Protein AF-A0A085GMT8-F1 (afdb_monomer)

Radius of gyration: 18.21 Å; Cα contacts (8 Å, |Δi|>4): 37; chains: 1; bounding box: 43×30×53 Å

Sequence (107 aa):
MNAVGFVSSDTLRANFSRAMSDMYKAEVPLYGTLMELVADTNQQVMAQSPEIASSLAQTGELQRLDMERHGAIRVGTAEELATLRRLFAVMGMEPVGYYDLSSAGVP

Organism: Ewingella americana (strain ATCC 33852 / DSM 4580 / CCUG 14506 / JCM 5911 / LMG 7869 / NCTC 12157 / CDC 1468-78) (NCBI:txid910964)

InterPro domains:
  IPR009770 2-oxoadipate dioxygenase/decarboxylase [PF07063] (16-107)
  IPR009770 2-oxoadipate dioxygenase/decarboxylase [SM01150] (13-107)

Mean predicted aligned error: 4.79 Å

Solvent-accessible surface area (backbone atoms only — not comparable to full-atom values): 6606 Å² total; per-residue (Å²): 130,84,80,73,90,73,75,56,31,63,58,49,35,53,50,49,53,48,51,53,49,56,51,48,29,71,77,37,58,68,54,46,57,49,52,52,54,50,52,54,49,52,53,50,47,39,72,75,34,61,68,58,41,51,51,31,57,75,72,56,42,60,84,41,61,88,72,66,79,84,87,87,86,87,76,94,46,72,66,54,49,57,48,48,52,54,58,37,43,64,32,69,45,76,96,77,87,87,83,81,47,60,88,77,74,44,131

Foldseek 3Di:
DPPDPDDDLQVVLLVVLVVVLVVVCVVPVVSVVVLVVVVVVVVVCCVVCVVVVVVCVVVVVVVVVSSDDDDDDDDDDPVVVVVVQVVSVSSVDHDDDDDDCVVVVDD

pLDDT: mean 93.11, std 9.38, range [43.62, 98.75]

Secondary structure (DSSP, 8-state):
-----PPPHHHHHHHHHHHHHHHHHHH-HHHHHHHHHHHHHHHHHHHH-HHHHHHHHHHT-HHHHTT--------SSHHHHHHHHHHHHHTT--------GGGGT--

Structure (mmCIF, N/CA/C/O backbone):
data_AF-A0A085GMT8-F1
#
_entry.id   AF-A0A085GMT8-F1
#
loop_
_atom_site.group_PDB
_atom_site.id
_atom_site.type_symbol
_atom_site.label_atom_id
_atom_site.label_alt_id
_atom_site.label_comp_id
_atom_site.label_asym_id
_atom_site.label_entity_id
_atom_site.label_seq_id
_atom_site.pdbx_PDB_ins_code
_atom_site.Cartn_x
_atom_site.Cartn_y
_atom_site.Cartn_z
_atom_site.occupancy
_atom_site.B_iso_or_equiv
_atom_site.auth_seq_id
_atom_site.auth_comp_id
_atom_site.auth_asym_id
_atom_site.auth_atom_id
_atom_site.pdbx_PDB_model_num
ATOM 1 N N . MET A 1 1 ? -21.381 12.076 -30.735 1.00 43.62 1 MET A N 1
ATOM 2 C CA . MET A 1 1 ? -20.182 11.245 -30.496 1.00 43.62 1 MET A CA 1
ATOM 3 C C . MET A 1 1 ? -20.526 10.329 -29.341 1.00 43.62 1 MET A C 1
ATOM 5 O O . MET A 1 1 ? -20.893 10.843 -28.294 1.00 43.62 1 MET A O 1
ATOM 9 N N . ASN A 1 2 ? -20.543 9.014 -29.566 1.00 44.03 2 ASN A N 1
ATOM 10 C CA . ASN A 1 2 ? -20.862 8.036 -28.525 1.00 44.03 2 ASN A CA 1
ATOM 11 C C . ASN A 1 2 ? -19.890 8.227 -27.360 1.00 44.03 2 ASN A C 1
ATOM 13 O O . ASN A 1 2 ? -18.683 8.080 -27.548 1.00 44.03 2 ASN A O 1
ATOM 17 N N . ALA A 1 3 ? -20.412 8.590 -26.188 1.00 58.97 3 ALA A N 1
ATOM 18 C CA . ALA A 1 3 ? -19.650 8.549 -24.954 1.00 58.97 3 ALA A CA 1
ATOM 19 C C . ALA A 1 3 ? -19.234 7.091 -24.747 1.00 58.97 3 ALA A C 1
ATOM 21 O O . ALA A 1 3 ? -20.062 6.230 -24.453 1.00 58.97 3 ALA A O 1
ATOM 22 N N . VAL A 1 4 ? -17.969 6.793 -25.025 1.00 68.12 4 VAL A N 1
ATOM 23 C CA . VAL A 1 4 ? -17.381 5.490 -24.733 1.00 68.12 4 VAL A CA 1
ATOM 24 C C . VAL A 1 4 ? -17.574 5.250 -23.236 1.00 68.12 4 VAL A C 1
ATOM 26 O O . VAL A 1 4 ? -17.299 6.145 -22.437 1.00 68.12 4 VAL A O 1
ATOM 29 N N . GLY A 1 5 ? -18.102 4.082 -22.865 1.00 79.75 5 GLY A N 1
ATOM 30 C CA . GLY A 1 5 ? -18.427 3.711 -21.484 1.00 79.75 5 GLY A CA 1
ATOM 31 C C . GLY A 1 5 ? -17.185 3.464 -20.627 1.00 79.75 5 GLY A C 1
ATOM 32 O O . GLY A 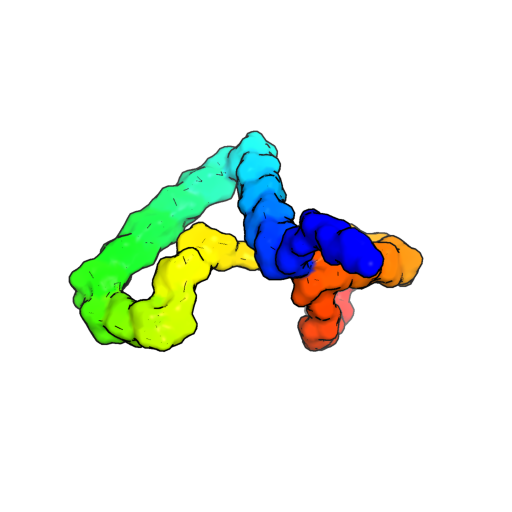1 5 ? -16.970 2.350 -20.159 1.00 79.75 5 GLY A O 1
ATOM 33 N N . PHE A 1 6 ? -16.337 4.478 -20.465 1.00 88.56 6 PHE A N 1
ATOM 34 C CA . PHE A 1 6 ? -15.203 4.432 -19.553 1.00 88.56 6 PHE A CA 1
ATOM 35 C C . PHE A 1 6 ? -15.695 4.444 -18.103 1.00 88.56 6 PHE A C 1
ATOM 37 O O . PHE A 1 6 ? -16.617 5.178 -17.748 1.00 88.56 6 PHE A O 1
ATOM 44 N N . VAL A 1 7 ? -15.068 3.620 -17.265 1.00 94.62 7 VAL A N 1
ATOM 45 C CA . VAL A 1 7 ? -15.288 3.611 -15.813 1.00 94.62 7 VAL A CA 1
ATOM 46 C C . VAL A 1 7 ? -14.449 4.698 -15.140 1.00 94.62 7 VAL A C 1
ATOM 48 O O . VAL A 1 7 ? -13.459 5.162 -15.708 1.00 94.62 7 VAL A O 1
ATOM 51 N N . SER A 1 8 ? -14.818 5.101 -13.922 1.00 96.62 8 SER A N 1
ATOM 52 C CA . SER A 1 8 ? -14.012 6.059 -13.161 1.00 96.62 8 SER A CA 1
ATOM 53 C C . SER A 1 8 ? -12.667 5.451 -12.744 1.00 96.62 8 SER A C 1
ATOM 55 O O . SER A 1 8 ? -12.552 4.248 -12.478 1.00 96.62 8 SER A O 1
ATOM 57 N N . SER A 1 9 ? -11.644 6.299 -12.634 1.00 97.31 9 SER A N 1
ATOM 58 C CA . SER A 1 9 ? -10.328 5.925 -12.103 1.00 97.31 9 SER A CA 1
ATOM 59 C C . SER A 1 9 ? -10.413 5.368 -10.681 1.00 97.31 9 SER A C 1
ATOM 61 O O . SER A 1 9 ? -9.667 4.459 -10.330 1.00 97.31 9 SER A O 1
ATOM 63 N N . ASP A 1 10 ? -11.354 5.866 -9.877 1.00 95.56 10 ASP A N 1
ATOM 64 C CA . ASP A 1 10 ? -11.570 5.414 -8.501 1.00 95.56 10 ASP A CA 1
ATOM 65 C C . ASP A 1 10 ? -12.105 3.981 -8.451 1.00 95.56 10 ASP A C 1
ATOM 67 O O . ASP A 1 10 ? -11.646 3.178 -7.638 1.00 95.56 10 ASP A O 1
ATOM 71 N N . THR A 1 11 ? -13.018 3.622 -9.361 1.00 95.19 11 THR A N 1
ATOM 72 C CA . THR A 1 11 ? -13.481 2.237 -9.506 1.00 95.19 11 THR A CA 1
ATOM 73 C C . THR A 1 11 ? -12.339 1.322 -9.944 1.00 95.19 11 THR A C 1
ATOM 75 O O . THR A 1 11 ? -12.191 0.232 -9.391 1.00 95.19 11 THR A O 1
ATOM 78 N N . LEU A 1 12 ? -11.493 1.762 -10.884 1.00 96.31 12 LEU A N 1
ATOM 79 C CA . LEU A 1 12 ? -10.304 0.999 -11.281 1.00 96.31 12 LEU A CA 1
ATOM 80 C C . LEU A 1 12 ? -9.343 0.797 -10.104 1.00 96.31 12 LEU A C 1
ATOM 82 O O . LEU A 1 12 ? -8.899 -0.326 -9.878 1.00 96.31 12 LEU A O 1
ATOM 86 N N . ARG A 1 13 ? -9.082 1.844 -9.314 1.00 97.25 13 ARG A N 1
ATOM 87 C CA . ARG A 1 13 ? -8.224 1.784 -8.122 1.00 97.25 13 ARG A CA 1
ATOM 88 C C . ARG A 1 13 ? -8.766 0.831 -7.059 1.00 97.25 13 ARG A C 1
ATOM 90 O O . ARG A 1 13 ? -8.008 0.028 -6.520 1.00 97.25 13 ARG A O 1
ATOM 97 N N . ALA A 1 14 ? -10.069 0.884 -6.783 1.00 95.31 14 ALA A N 1
ATOM 98 C CA . ALA A 1 14 ? -10.718 -0.014 -5.829 1.00 95.31 14 ALA A CA 1
ATOM 99 C C . ALA A 1 14 ? -10.629 -1.482 -6.279 1.00 95.31 14 ALA A C 1
ATOM 101 O O . ALA A 1 14 ? -10.294 -2.357 -5.479 1.00 95.31 14 ALA A O 1
ATOM 102 N N . ASN A 1 15 ? -10.864 -1.747 -7.569 1.00 96.06 15 ASN A N 1
ATOM 103 C CA . ASN A 1 15 ? -10.754 -3.089 -8.140 1.00 96.06 15 ASN A CA 1
ATOM 104 C C . ASN A 1 15 ? -9.311 -3.603 -8.127 1.00 96.06 15 ASN A C 1
ATOM 106 O O . ASN A 1 15 ? -9.079 -4.754 -7.766 1.00 96.06 15 ASN A O 1
ATOM 110 N N . PHE A 1 16 ? -8.344 -2.750 -8.474 1.00 97.25 16 PHE A N 1
ATOM 111 C CA . PHE A 1 16 ? -6.926 -3.090 -8.422 1.00 97.25 16 PHE A CA 1
ATOM 112 C C . PHE A 1 16 ? -6.478 -3.422 -6.994 1.00 97.25 16 PHE A C 1
ATOM 114 O O . PHE A 1 16 ? -5.873 -4.467 -6.778 1.00 97.25 16 PHE A O 1
ATOM 121 N N . SER A 1 17 ? -6.842 -2.593 -6.008 1.00 97.12 17 SER A N 1
ATOM 122 C CA . SER A 1 17 ? -6.537 -2.847 -4.592 1.00 97.12 17 SER A CA 1
ATOM 123 C C . SER A 1 17 ? -7.102 -4.190 -4.114 1.00 97.12 17 SER A C 1
ATOM 125 O O . SER A 1 17 ? -6.391 -4.976 -3.486 1.00 97.12 17 SER A O 1
ATOM 127 N N . ARG A 1 18 ? -8.355 -4.505 -4.479 1.00 95.75 18 ARG A N 1
ATOM 128 C CA . ARG A 1 18 ? -8.978 -5.798 -4.158 1.00 95.75 18 ARG A CA 1
ATOM 129 C C . ARG A 1 18 ? -8.234 -6.966 -4.804 1.00 95.75 18 ARG A C 1
ATOM 131 O O . ARG A 1 18 ? -7.873 -7.904 -4.105 1.00 95.75 18 ARG A O 1
ATOM 138 N N . ALA A 1 19 ? -7.948 -6.884 -6.103 1.00 97.69 19 ALA A N 1
ATOM 139 C CA . ALA A 1 19 ? -7.236 -7.941 -6.817 1.00 97.69 19 ALA A CA 1
ATOM 140 C C . ALA A 1 19 ? -5.838 -8.199 -6.226 1.00 97.69 19 ALA A C 1
ATOM 142 O O . ALA A 1 19 ? -5.452 -9.350 -6.040 1.00 97.69 19 ALA A O 1
ATOM 143 N N . MET A 1 20 ? -5.111 -7.137 -5.865 1.00 97.88 20 MET A N 1
ATOM 144 C CA . MET A 1 20 ? -3.808 -7.245 -5.201 1.00 97.88 20 MET A CA 1
ATOM 145 C C . MET A 1 20 ? -3.921 -7.866 -3.807 1.00 97.88 20 MET A C 1
ATOM 147 O O . MET A 1 20 ? -3.096 -8.698 -3.444 1.00 97.88 20 MET A O 1
ATOM 151 N N . SER A 1 21 ? -4.947 -7.496 -3.037 1.00 95.62 21 SER A N 1
ATOM 152 C CA . SER A 1 21 ? -5.253 -8.113 -1.743 1.00 95.62 21 SER A CA 1
ATOM 153 C C . SER A 1 21 ? -5.493 -9.614 -1.873 1.00 95.62 21 SER A C 1
ATOM 155 O O . SER A 1 21 ? -4.927 -10.392 -1.109 1.00 95.62 21 SER A O 1
ATOM 157 N N . ASP A 1 22 ? -6.340 -10.014 -2.820 1.00 96.50 22 ASP A N 1
ATOM 158 C CA . ASP A 1 22 ? -6.728 -11.411 -3.002 1.00 96.50 22 ASP A CA 1
ATOM 159 C C . ASP A 1 22 ? -5.527 -12.250 -3.449 1.00 96.50 22 ASP A C 1
ATOM 161 O O . ASP A 1 22 ? -5.281 -13.325 -2.899 1.00 96.50 22 ASP A O 1
ATOM 165 N N . MET A 1 23 ? -4.728 -11.713 -4.378 1.00 98.12 23 MET A N 1
ATOM 166 C CA . MET A 1 23 ? -3.458 -12.303 -4.801 1.00 98.12 23 MET A CA 1
ATOM 167 C C . MET A 1 23 ? -2.500 -12.461 -3.613 1.00 98.12 23 MET A C 1
ATOM 169 O O . MET A 1 23 ? -2.024 -13.562 -3.347 1.00 98.12 23 MET A O 1
ATOM 173 N N . TYR A 1 24 ? -2.270 -11.392 -2.844 1.00 97.50 24 TYR A N 1
ATOM 174 C CA . TYR A 1 24 ? -1.330 -11.420 -1.724 1.00 97.50 24 TYR A CA 1
ATOM 175 C C . TYR A 1 24 ? -1.798 -12.327 -0.579 1.00 97.50 24 TYR A C 1
ATOM 177 O O . TYR A 1 24 ? -0.987 -13.011 0.038 1.00 97.50 24 TYR A O 1
ATOM 185 N N . LYS A 1 25 ? -3.111 -12.408 -0.328 1.00 95.88 25 LYS A N 1
ATOM 186 C CA . LYS A 1 25 ? -3.700 -13.368 0.618 1.00 95.88 25 LYS A CA 1
ATOM 187 C C . LYS A 1 25 ? -3.446 -14.813 0.189 1.00 95.88 25 LYS A C 1
ATOM 189 O O . LYS A 1 25 ? -3.185 -15.652 1.049 1.00 95.88 25 LYS A O 1
ATOM 194 N N . ALA A 1 26 ? -3.529 -15.105 -1.109 1.00 97.31 26 ALA A N 1
ATOM 195 C CA . ALA A 1 26 ? -3.248 -16.436 -1.640 1.00 97.31 26 ALA A CA 1
ATOM 196 C C . ALA A 1 26 ? -1.753 -16.795 -1.548 1.00 97.31 26 ALA A C 1
ATOM 198 O O . ALA A 1 26 ? -1.417 -17.931 -1.221 1.00 97.31 26 ALA A O 1
ATOM 199 N N . GLU A 1 27 ? -0.864 -15.831 -1.794 1.00 98.12 27 GLU A N 1
ATOM 200 C CA . GLU A 1 27 ? 0.591 -16.016 -1.705 1.00 98.12 27 GLU A CA 1
ATOM 201 C C . GLU A 1 27 ? 1.094 -16.095 -0.255 1.00 98.12 27 GLU A C 1
ATOM 203 O O . GLU A 1 27 ? 2.025 -16.843 0.046 1.00 98.12 27 GLU A O 1
ATOM 208 N N . VAL A 1 28 ? 0.472 -15.341 0.655 1.00 97.88 28 VAL A N 1
ATOM 209 C CA . VAL A 1 28 ? 0.883 -15.201 2.057 1.00 97.88 28 VAL A CA 1
ATOM 210 C C . VAL A 1 28 ? -0.330 -15.418 2.975 1.00 97.88 28 VAL A C 1
ATOM 212 O O . VAL A 1 28 ? -0.961 -14.454 3.405 1.00 97.88 28 VAL A O 1
ATOM 215 N N . PRO A 1 29 ? -0.662 -16.666 3.356 1.00 96.25 29 PRO A N 1
ATOM 216 C CA . PRO A 1 29 ? -1.882 -16.965 4.120 1.00 96.25 29 PRO A CA 1
ATOM 217 C C . PRO A 1 29 ? -2.018 -16.219 5.457 1.00 96.25 29 PRO A C 1
ATOM 219 O O . PRO A 1 29 ? -3.127 -15.866 5.856 1.00 96.25 29 PRO A O 1
ATOM 222 N N . LEU A 1 30 ? -0.897 -15.909 6.122 1.00 97.62 30 LEU A N 1
ATOM 223 C CA . LEU A 1 30 ? -0.886 -15.115 7.359 1.00 97.62 30 LEU A CA 1
ATOM 224 C C . LEU A 1 30 ? -1.439 -13.696 7.167 1.00 97.62 30 LEU A C 1
ATOM 226 O O . LEU A 1 30 ? -1.965 -13.116 8.114 1.00 97.62 30 LEU A O 1
ATOM 230 N N . TYR A 1 31 ? -1.376 -13.149 5.950 1.00 96.44 31 TYR A N 1
ATOM 231 C CA . TYR A 1 31 ? -2.052 -11.897 5.621 1.00 96.44 31 TYR A CA 1
ATOM 232 C C . TYR A 1 31 ? -3.571 -12.023 5.781 1.00 96.44 31 TYR A C 1
ATOM 234 O O . TYR A 1 31 ? -4.211 -11.122 6.311 1.00 96.44 31 TYR A O 1
ATOM 242 N N . GLY A 1 32 ? -4.151 -13.160 5.387 1.00 94.69 32 GLY A N 1
ATOM 243 C CA . GLY A 1 32 ? -5.572 -13.444 5.583 1.00 94.69 32 GLY A CA 1
ATOM 244 C C . GLY A 1 32 ? -5.970 -13.439 7.057 1.00 94.69 32 GLY A C 1
ATOM 245 O O . GLY A 1 32 ? -6.921 -12.755 7.421 1.00 94.69 32 GLY A O 1
ATOM 246 N N . THR A 1 33 ? -5.192 -14.127 7.895 1.00 96.75 33 THR A N 1
ATOM 247 C CA . THR A 1 33 ? -5.390 -14.147 9.354 1.00 96.75 33 THR A CA 1
ATOM 248 C C . THR A 1 33 ? -5.266 -12.751 9.967 1.00 96.75 33 THR A C 1
ATOM 250 O O . THR A 1 33 ? -6.045 -12.386 10.843 1.00 96.75 33 THR A O 1
ATOM 253 N N . LEU A 1 34 ? -4.321 -11.937 9.486 1.00 96.88 34 LEU A N 1
ATOM 254 C CA . LEU A 1 34 ? -4.193 -10.546 9.920 1.00 96.88 34 LEU A CA 1
ATOM 255 C C . LEU A 1 34 ? -5.446 -9.725 9.579 1.00 96.88 34 LEU A C 1
ATOM 257 O O . LEU A 1 34 ? -5.895 -8.942 10.410 1.00 96.88 34 LEU A O 1
ATOM 261 N N . MET A 1 35 ? -6.018 -9.898 8.385 1.00 94.38 35 MET A N 1
ATOM 262 C CA . MET A 1 35 ? -7.233 -9.175 7.987 1.00 94.38 35 MET A CA 1
ATOM 263 C C . MET A 1 35 ? -8.441 -9.539 8.856 1.00 94.38 35 MET A C 1
ATOM 265 O O . MET A 1 35 ? -9.215 -8.654 9.204 1.00 94.38 35 MET A O 1
ATOM 269 N N . GLU A 1 36 ? -8.573 -10.805 9.255 1.00 95.44 36 GLU A N 1
ATOM 270 C CA . GLU A 1 36 ? -9.616 -11.242 10.194 1.00 95.4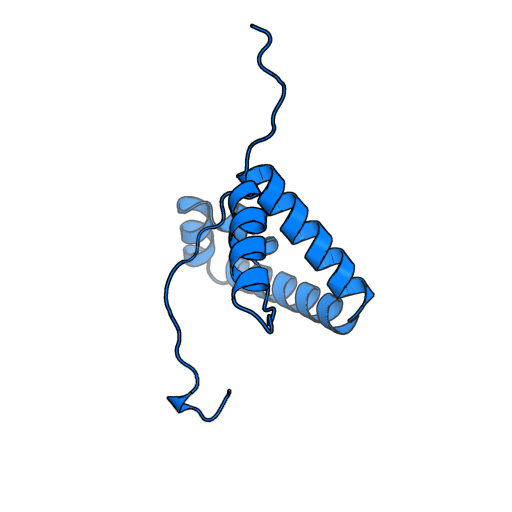4 36 GLU A CA 1
ATOM 271 C C . GLU A 1 36 ? -9.448 -10.565 11.564 1.00 95.44 36 GLU A C 1
ATOM 273 O O . GLU A 1 36 ? -10.388 -9.953 12.069 1.00 95.44 36 GLU A O 1
ATOM 278 N N . LEU A 1 37 ? -8.226 -10.553 12.109 1.00 97.44 37 LEU A N 1
ATOM 279 C CA . LEU A 1 37 ? -7.934 -9.879 13.379 1.00 97.44 37 LEU A CA 1
ATOM 280 C C . LEU A 1 37 ? -8.219 -8.367 13.330 1.00 97.44 37 LEU A C 1
ATOM 282 O O . LEU A 1 37 ? -8.726 -7.793 14.298 1.00 97.44 37 LEU A O 1
ATOM 286 N N . VAL A 1 38 ? -7.884 -7.708 12.217 1.00 96.31 38 VAL A N 1
ATOM 287 C CA . VAL A 1 38 ? -8.166 -6.279 12.016 1.00 96.31 38 VAL A CA 1
ATOM 288 C C . VAL A 1 38 ? -9.673 -6.023 11.980 1.00 96.31 38 VAL A C 1
ATOM 290 O O . VAL A 1 38 ? -10.135 -5.086 12.630 1.00 96.31 38 VAL A O 1
ATOM 293 N N . ALA A 1 39 ? -10.445 -6.860 11.281 1.00 94.00 39 ALA A N 1
ATOM 294 C CA . ALA A 1 39 ? -11.900 -6.732 11.223 1.00 94.00 39 ALA A CA 1
ATOM 295 C C . ALA A 1 39 ? -12.540 -6.867 12.616 1.00 94.00 39 ALA A C 1
ATOM 297 O O . ALA A 1 39 ? -13.336 -6.007 13.006 1.00 94.00 39 ALA A O 1
ATOM 298 N N . ASP A 1 40 ? -12.133 -7.877 13.389 1.00 96.62 40 ASP A N 1
ATOM 299 C CA . ASP A 1 40 ? -12.622 -8.097 14.756 1.00 96.62 40 ASP A CA 1
ATOM 300 C C . ASP A 1 40 ? -12.282 -6.913 15.673 1.00 96.62 40 ASP A C 1
ATOM 302 O O . ASP A 1 40 ? -13.139 -6.402 16.399 1.00 96.62 40 ASP A O 1
ATOM 306 N N . THR A 1 41 ? -11.044 -6.417 15.590 1.00 96.38 41 THR A N 1
ATOM 307 C CA . THR A 1 41 ? -10.587 -5.264 16.380 1.00 96.38 41 THR A CA 1
ATOM 308 C C . THR A 1 41 ? -11.376 -4.003 16.028 1.00 96.38 41 THR A C 1
ATOM 310 O O . THR A 1 41 ? -11.839 -3.292 16.922 1.00 96.38 41 THR A O 1
ATOM 313 N N . ASN A 1 42 ? -11.587 -3.735 14.736 1.00 95.00 42 ASN A N 1
ATOM 314 C CA . ASN A 1 42 ? -12.354 -2.579 14.275 1.00 95.00 42 ASN A CA 1
ATOM 315 C C . ASN A 1 42 ? -13.801 -2.632 14.785 1.00 95.00 42 ASN A C 1
ATOM 317 O O . ASN A 1 42 ? -14.314 -1.628 15.284 1.00 95.00 42 ASN A O 1
ATOM 321 N N . GLN A 1 43 ? -14.451 -3.798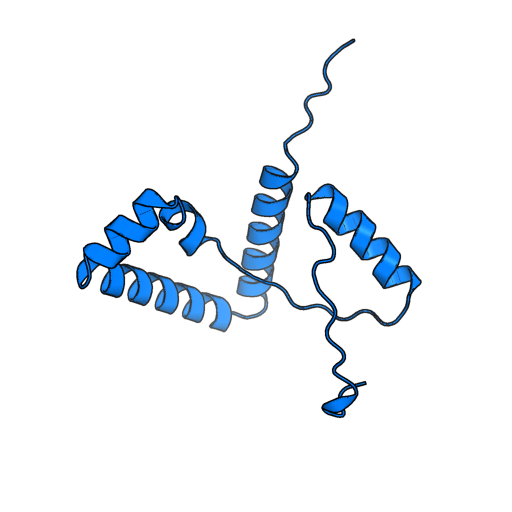 14.710 1.00 93.56 43 GLN A N 1
ATOM 322 C CA . GLN A 1 43 ? -15.804 -3.985 15.243 1.00 93.56 43 GLN A CA 1
ATOM 323 C C . GLN A 1 43 ? -15.857 -3.763 16.754 1.00 93.56 43 GLN A C 1
ATOM 325 O O . GLN A 1 43 ? -16.743 -3.058 17.240 1.00 93.56 43 GLN A O 1
ATOM 330 N N . GLN A 1 44 ? -14.892 -4.315 17.493 1.00 96.62 44 GLN A N 1
ATOM 331 C CA . GLN A 1 44 ? -14.811 -4.150 18.939 1.00 96.62 44 GLN A CA 1
ATOM 332 C C . GLN A 1 44 ? -14.657 -2.675 19.332 1.00 96.62 44 GLN A C 1
ATOM 334 O O . GLN A 1 44 ? -15.391 -2.200 20.198 1.00 96.62 44 GLN A O 1
ATOM 339 N N . VAL A 1 45 ? -13.755 -1.937 18.678 1.00 96.06 45 VAL A N 1
ATOM 340 C CA . VAL A 1 45 ? -13.545 -0.505 18.943 1.00 96.06 45 VAL A CA 1
ATOM 341 C C . VAL A 1 45 ? -14.810 0.296 18.636 1.00 96.06 45 VAL A C 1
ATOM 343 O O . VAL A 1 45 ? -15.248 1.082 19.472 1.00 96.06 45 VAL A O 1
ATOM 346 N N . MET A 1 46 ? -15.453 0.062 17.489 1.00 94.25 46 MET A N 1
ATOM 347 C CA . MET A 1 46 ? -16.694 0.761 17.133 1.00 94.25 46 MET A CA 1
ATOM 348 C C . MET A 1 46 ? -17.848 0.462 18.102 1.00 94.25 46 MET A C 1
ATOM 350 O O . MET A 1 46 ? -18.666 1.342 18.364 1.00 94.25 46 MET A O 1
ATOM 354 N N . ALA A 1 47 ? -17.915 -0.755 18.652 1.00 94.94 47 ALA A N 1
ATOM 355 C CA . ALA A 1 47 ? -18.929 -1.133 19.635 1.00 94.94 47 ALA A CA 1
ATOM 356 C C . ALA A 1 47 ? -18.675 -0.517 21.022 1.00 94.94 47 ALA A C 1
ATOM 358 O O . ALA A 1 47 ? -19.625 -0.200 21.737 1.00 94.94 47 ALA A O 1
ATOM 359 N N . GLN A 1 48 ? -17.407 -0.361 21.410 1.00 97.06 48 GLN A N 1
ATOM 360 C CA . GLN A 1 48 ? -17.015 0.173 22.719 1.00 97.06 48 GLN A CA 1
ATOM 361 C C . GLN A 1 48 ? -16.970 1.707 22.758 1.00 97.06 48 GLN A C 1
ATOM 363 O O . GLN A 1 48 ? -17.170 2.282 23.827 1.00 97.06 48 GLN A O 1
ATOM 368 N N . SER A 1 49 ? -16.761 2.352 21.608 1.00 95.75 49 SER A N 1
ATOM 369 C CA . SER A 1 49 ? -16.596 3.804 21.468 1.00 95.75 49 SER A CA 1
ATOM 370 C C . SER A 1 49 ? -17.547 4.388 20.408 1.00 95.75 49 SER A C 1
ATOM 372 O O . SER A 1 49 ? -17.148 4.60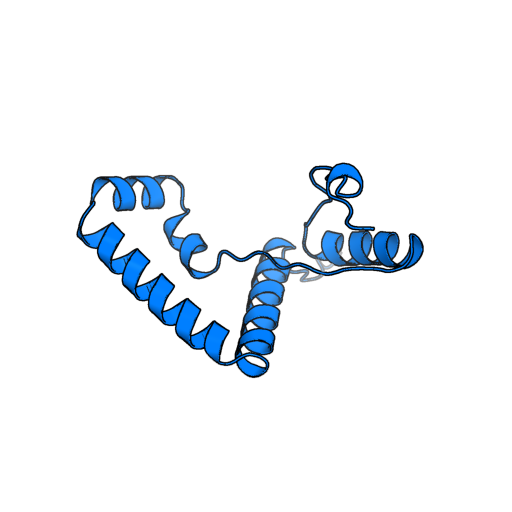5 19.255 1.00 95.75 49 SER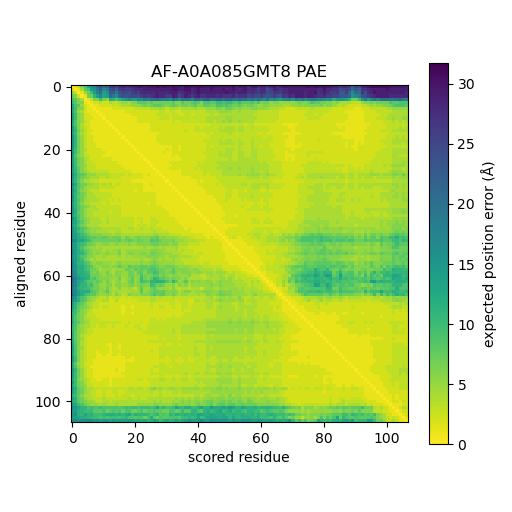 A O 1
ATOM 374 N N . PRO A 1 50 ? -18.815 4.675 20.768 1.00 92.56 50 PRO A N 1
ATOM 375 C CA . PRO A 1 50 ? -19.810 5.245 19.853 1.00 92.56 50 PRO A CA 1
ATOM 376 C C . PRO A 1 50 ? -19.390 6.578 19.215 1.00 92.56 50 PRO A C 1
ATOM 378 O O . PRO A 1 50 ? -19.804 6.895 18.099 1.00 92.56 50 PRO A O 1
ATOM 381 N N . GLU A 1 51 ? -18.556 7.362 19.898 1.00 95.25 51 GLU A N 1
ATOM 382 C CA . GLU A 1 51 ? -17.975 8.603 19.388 1.00 95.25 51 GLU A CA 1
ATOM 383 C C . GLU A 1 51 ? -17.061 8.370 18.179 1.00 95.25 51 GLU A C 1
ATOM 385 O O . GLU A 1 51 ? -17.136 9.123 17.206 1.00 95.25 51 GLU A O 1
ATOM 390 N N . ILE A 1 52 ? -16.269 7.291 18.190 1.00 93.50 52 ILE A N 1
ATOM 391 C CA . ILE A 1 52 ? -15.404 6.911 17.066 1.00 93.50 52 ILE A CA 1
ATOM 392 C C . ILE A 1 52 ? -16.269 6.476 15.885 1.00 93.50 52 ILE A C 1
ATOM 394 O O . ILE A 1 52 ? -16.083 6.965 14.771 1.00 93.50 52 ILE A O 1
ATOM 398 N N . ALA A 1 53 ? -17.262 5.615 16.129 1.00 91.56 53 ALA A N 1
ATOM 399 C CA . ALA A 1 53 ? -18.178 5.158 15.085 1.00 91.56 53 ALA A CA 1
ATOM 400 C C . ALA A 1 53 ? -18.939 6.329 14.431 1.00 91.56 53 ALA A C 1
ATOM 402 O O . ALA 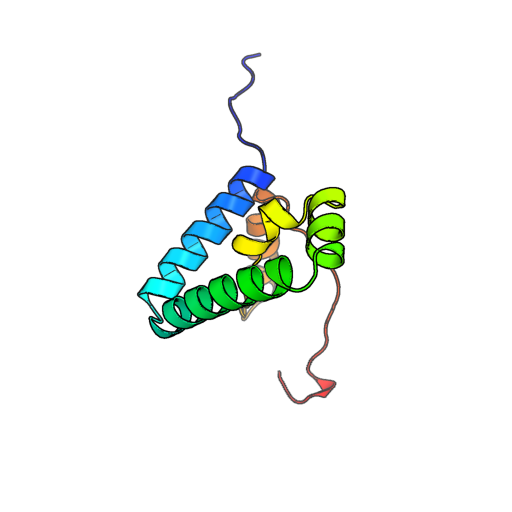A 1 53 ? -19.054 6.392 13.206 1.00 91.56 53 ALA A O 1
ATOM 403 N N . SER A 1 54 ? -19.408 7.290 15.235 1.00 92.19 54 SER A N 1
ATOM 404 C CA . SER A 1 54 ? -20.079 8.499 14.743 1.00 92.19 54 SER A CA 1
ATOM 405 C C . SER A 1 54 ? -19.143 9.379 13.913 1.00 92.19 54 SER A C 1
ATOM 407 O O . SER A 1 54 ? -19.529 9.830 12.835 1.00 92.19 54 SER A O 1
ATOM 409 N N . SER A 1 55 ? -17.901 9.577 14.365 1.00 92.50 55 SER A N 1
ATOM 410 C CA . SER A 1 55 ? -16.896 10.337 13.614 1.00 92.50 55 SER A CA 1
ATOM 411 C C . SER A 1 55 ? -16.613 9.700 12.250 1.00 92.50 55 SER A C 1
ATOM 413 O O . SER A 1 55 ? -16.691 10.383 11.233 1.00 92.50 55 SER A O 1
ATOM 415 N N . LEU A 1 56 ? -16.364 8.387 12.211 1.00 91.62 56 LEU A N 1
ATOM 416 C CA . LEU A 1 56 ? -16.097 7.646 10.971 1.00 91.62 56 LEU A CA 1
ATOM 417 C C . LEU A 1 56 ? -17.293 7.646 10.008 1.00 91.62 56 LEU A C 1
ATOM 419 O O . LEU A 1 56 ? -17.116 7.653 8.788 1.00 91.62 56 LEU A O 1
ATOM 423 N N . ALA A 1 57 ? -18.521 7.638 10.537 1.00 90.00 57 ALA A N 1
ATOM 424 C CA . ALA A 1 57 ? -19.728 7.750 9.724 1.00 90.00 57 ALA A CA 1
ATOM 425 C C . ALA A 1 57 ? -19.879 9.152 9.110 1.00 90.00 57 ALA A C 1
ATOM 427 O O . ALA A 1 57 ? -20.270 9.269 7.949 1.00 90.00 57 ALA A O 1
ATOM 428 N N . GLN A 1 58 ? -19.546 10.208 9.860 1.00 91.25 58 GLN A N 1
ATOM 429 C CA . GLN A 1 58 ? -19.620 11.596 9.386 1.00 91.25 58 GLN A CA 1
ATOM 430 C C . GLN A 1 58 ? -18.580 11.904 8.304 1.00 91.25 58 GLN A C 1
ATOM 432 O O . GLN A 1 58 ? -18.878 12.649 7.370 1.00 91.25 58 GLN A O 1
ATOM 437 N N . THR A 1 59 ? -17.382 11.323 8.400 1.00 89.56 59 THR A N 1
ATOM 438 C CA . THR A 1 59 ? -16.315 11.500 7.403 1.00 89.56 59 THR A CA 1
ATOM 439 C C . THR A 1 59 ? -16.455 10.572 6.191 1.00 89.56 59 THR A C 1
ATOM 441 O O . THR A 1 59 ? -15.748 10.751 5.198 1.00 89.56 59 THR A O 1
ATOM 444 N N . GLY A 1 60 ? -17.369 9.593 6.237 1.00 86.12 60 GLY A N 1
ATOM 445 C CA . GLY A 1 60 ? -17.522 8.568 5.196 1.00 86.12 60 GLY A CA 1
ATOM 446 C C . GLY A 1 60 ? -16.366 7.558 5.156 1.00 86.12 60 GLY A C 1
ATOM 447 O O . GLY A 1 60 ? -16.211 6.813 4.185 1.00 86.12 60 GLY A O 1
ATOM 448 N N . GLU A 1 61 ? -15.527 7.539 6.192 1.00 87.44 61 GLU A N 1
ATOM 449 C CA . GLU A 1 61 ? -14.406 6.607 6.320 1.00 87.44 61 GLU A CA 1
ATOM 450 C C . GLU A 1 61 ? -14.883 5.203 6.678 1.00 87.44 61 GLU A C 1
ATOM 452 O O . GLU A 1 61 ? -14.239 4.230 6.299 1.00 87.44 61 GLU A O 1
ATOM 457 N N . LEU A 1 62 ? -16.049 5.070 7.316 1.00 82.81 62 LEU A N 1
ATOM 458 C CA . LEU A 1 62 ? -16.593 3.773 7.723 1.00 82.81 62 LEU A CA 1
ATOM 459 C C . LEU A 1 62 ? -16.772 2.805 6.537 1.00 82.81 62 LEU A C 1
ATOM 461 O O . LEU A 1 62 ? -16.498 1.616 6.667 1.00 82.81 62 LEU A O 1
ATOM 465 N N . GLN A 1 63 ? -17.163 3.306 5.360 1.00 78.38 63 GLN A N 1
ATOM 466 C CA . GLN A 1 63 ? -17.281 2.497 4.138 1.00 78.38 63 GLN A CA 1
ATOM 467 C C . GLN A 1 63 ? -15.923 2.160 3.502 1.00 78.38 63 GLN A C 1
ATOM 469 O O . GLN A 1 63 ? -15.834 1.232 2.699 1.00 78.38 63 GLN A O 1
ATOM 474 N N . ARG A 1 64 ? -14.874 2.927 3.816 1.00 82.44 64 ARG A N 1
ATOM 475 C CA . ARG A 1 64 ? -13.528 2.773 3.246 1.00 82.44 64 ARG A CA 1
ATOM 476 C C . ARG A 1 64 ? -12.600 1.949 4.132 1.00 82.44 64 ARG A C 1
ATOM 478 O O . ARG A 1 64 ? -11.736 1.271 3.586 1.00 82.44 64 ARG A O 1
ATOM 485 N N . LEU A 1 65 ? -12.797 1.990 5.448 1.00 83.94 65 LEU A N 1
ATOM 486 C CA . LEU A 1 65 ? -11.892 1.448 6.461 1.00 83.94 65 LEU A CA 1
ATOM 487 C C . LEU A 1 65 ? -11.576 -0.039 6.248 1.00 83.94 65 LEU A C 1
ATOM 489 O O . LEU A 1 65 ? -10.428 -0.449 6.362 1.00 83.94 65 LEU A O 1
ATOM 493 N N . ASP A 1 66 ? -12.573 -0.837 5.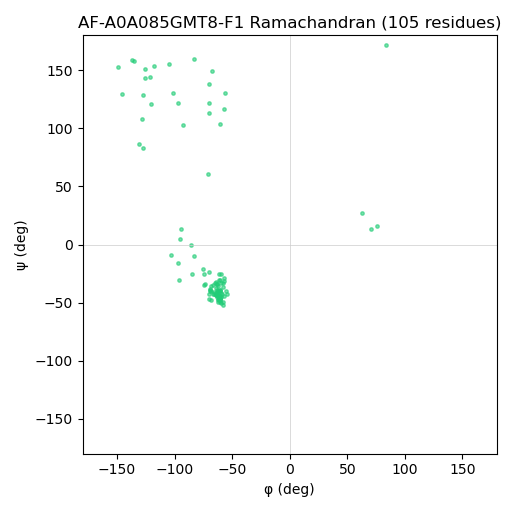867 1.00 78.94 66 ASP A N 1
ATOM 494 C CA . ASP A 1 66 ? -12.409 -2.280 5.623 1.00 78.94 66 ASP A CA 1
ATOM 495 C C . ASP A 1 66 ? -11.579 -2.597 4.358 1.00 78.94 66 ASP A C 1
ATOM 497 O O . ASP A 1 66 ? -10.953 -3.651 4.217 1.00 78.94 66 ASP A O 1
ATOM 501 N N . MET A 1 67 ? -11.542 -1.654 3.412 1.00 82.00 67 MET A N 1
ATOM 502 C CA . MET A 1 67 ? -10.835 -1.794 2.138 1.00 82.00 67 MET A CA 1
ATOM 503 C C . MET A 1 67 ? -9.509 -1.027 2.089 1.00 82.00 67 MET A C 1
ATOM 505 O O . MET A 1 67 ? -8.760 -1.177 1.119 1.00 82.00 67 MET A O 1
ATOM 509 N N . GLU A 1 68 ? -9.223 -0.191 3.085 1.00 90.81 68 GLU A N 1
ATOM 510 C CA . GLU A 1 68 ? -8.068 0.697 3.088 1.00 90.81 68 GLU A CA 1
ATOM 511 C C . GLU A 1 68 ? -6.759 -0.080 3.240 1.00 90.81 68 GLU A C 1
ATOM 513 O O . GLU A 1 68 ? -6.558 -0.847 4.180 1.00 90.81 68 GLU A O 1
ATOM 518 N N . ARG A 1 69 ? -5.865 0.082 2.259 1.00 93.56 69 ARG A N 1
ATOM 519 C CA . ARG A 1 69 ? -4.612 -0.672 2.138 1.00 93.56 69 ARG A CA 1
ATOM 520 C C . ARG A 1 69 ? -3.553 0.195 1.471 1.00 93.56 69 ARG A C 1
ATOM 522 O O . ARG A 1 69 ? -3.875 1.046 0.643 1.00 93.56 69 ARG A O 1
ATOM 529 N N . HIS A 1 70 ? -2.289 -0.084 1.770 1.00 95.75 70 HIS A N 1
ATOM 530 C CA . HIS A 1 70 ? -1.153 0.426 1.009 1.00 95.75 70 HIS A CA 1
ATOM 531 C C . HIS A 1 70 ? -0.267 -0.741 0.564 1.00 95.75 70 HIS A C 1
ATOM 533 O O . HIS A 1 70 ? -0.112 -1.727 1.281 1.00 95.75 70 HIS A O 1
ATOM 539 N N . GLY A 1 71 ? 0.289 -0.633 -0.641 1.00 95.75 71 GLY A N 1
ATOM 540 C CA . GLY A 1 71 ? 1.287 -1.565 -1.161 1.00 95.75 71 GLY A CA 1
ATOM 541 C C . GLY A 1 71 ? 2.675 -0.935 -1.137 1.00 95.75 71 GLY A C 1
ATOM 542 O O . GLY A 1 71 ? 2.805 0.286 -1.198 1.00 95.75 71 GLY A O 1
ATOM 543 N N . ALA A 1 72 ? 3.710 -1.769 -1.091 1.00 97.75 72 ALA A N 1
ATOM 544 C CA . ALA A 1 72 ? 5.095 -1.342 -1.234 1.00 97.75 72 ALA A CA 1
ATOM 545 C C . ALA A 1 72 ? 5.770 -2.178 -2.325 1.00 97.75 72 ALA A C 1
ATOM 547 O O . ALA A 1 72 ? 5.715 -3.405 -2.301 1.00 97.75 72 ALA A O 1
ATOM 548 N N . ILE A 1 73 ? 6.406 -1.504 -3.281 1.00 98.00 73 ILE A N 1
ATOM 549 C CA . ILE A 1 73 ? 7.157 -2.117 -4.381 1.00 98.00 73 ILE A CA 1
ATOM 550 C C . ILE A 1 73 ? 8.487 -1.385 -4.553 1.00 98.00 73 ILE A C 1
ATOM 552 O O . ILE A 1 73 ? 8.627 -0.233 -4.143 1.00 98.00 73 ILE A O 1
ATOM 556 N N . ARG A 1 74 ? 9.467 -2.056 -5.159 1.00 97.81 74 ARG A N 1
ATOM 557 C CA . ARG A 1 74 ? 10.781 -1.491 -5.491 1.00 97.81 74 ARG A CA 1
ATOM 558 C C . ARG A 1 74 ? 11.000 -1.599 -6.996 1.00 97.81 74 ARG A C 1
ATOM 560 O O . ARG A 1 74 ? 10.585 -2.585 -7.598 1.00 97.81 74 ARG A O 1
ATOM 567 N N . VAL A 1 75 ? 11.653 -0.601 -7.581 1.00 98.19 75 VAL A N 1
ATOM 568 C CA . VAL A 1 75 ? 12.076 -0.585 -8.990 1.00 98.19 75 VAL A CA 1
ATOM 569 C C . VAL A 1 75 ? 13.567 -0.300 -9.070 1.00 98.19 75 VAL A C 1
ATOM 571 O O . VAL A 1 75 ? 14.116 0.341 -8.176 1.00 98.19 75 VAL A O 1
ATOM 574 N N . GLY A 1 76 ? 14.223 -0.804 -10.111 1.00 98.19 76 GLY A N 1
ATOM 575 C CA . GLY A 1 76 ? 15.672 -0.712 -10.281 1.00 98.19 76 GLY A CA 1
ATOM 576 C C . GLY A 1 76 ? 16.121 0.435 -11.183 1.00 98.19 76 GLY A C 1
ATOM 577 O O . GLY A 1 76 ? 17.298 0.787 -11.170 1.00 98.19 76 GLY A O 1
ATOM 578 N N . THR A 1 77 ? 15.218 1.024 -11.975 1.00 98.50 77 THR A N 1
ATOM 579 C CA . THR A 1 77 ? 15.574 2.050 -12.967 1.00 98.50 77 THR A CA 1
ATOM 580 C C . THR A 1 77 ? 14.606 3.235 -13.001 1.00 98.50 77 THR A C 1
ATOM 582 O O . THR A 1 77 ? 13.435 3.146 -12.626 1.00 98.50 77 THR A O 1
ATOM 585 N N . ALA A 1 78 ? 15.089 4.365 -13.526 1.00 98.50 78 ALA A N 1
ATOM 586 C CA . ALA A 1 78 ? 14.262 5.550 -13.752 1.00 98.50 78 ALA A CA 1
ATOM 587 C C . ALA A 1 78 ? 13.141 5.304 -14.781 1.00 98.50 78 ALA A C 1
ATOM 589 O O . ALA A 1 78 ? 12.059 5.880 -14.666 1.00 98.50 78 ALA A O 1
ATOM 590 N N . GLU A 1 79 ? 13.377 4.441 -15.774 1.00 98.69 79 GLU A N 1
ATOM 591 C CA . GLU A 1 79 ? 12.385 4.098 -16.798 1.00 98.69 79 GLU A CA 1
ATOM 592 C C . GLU A 1 79 ? 11.234 3.261 -16.223 1.00 98.69 79 GLU A C 1
ATOM 594 O O . GLU A 1 79 ? 10.062 3.542 -16.500 1.00 98.69 79 GLU A O 1
ATOM 599 N N . GLU A 1 80 ? 11.545 2.285 -15.366 1.00 98.75 80 GLU A N 1
ATOM 600 C CA . GLU A 1 80 ? 10.536 1.519 -14.628 1.00 98.75 80 GLU A CA 1
ATOM 601 C C . GLU A 1 80 ? 9.686 2.443 -13.751 1.00 98.75 80 GLU A C 1
ATOM 603 O O . GLU A 1 80 ? 8.457 2.370 -13.796 1.00 98.75 80 GLU A O 1
ATOM 608 N N . LEU A 1 81 ? 10.315 3.374 -13.021 1.00 98.69 81 LEU A N 1
ATOM 609 C CA . LEU A 1 81 ? 9.596 4.359 -12.209 1.00 98.69 81 LEU A CA 1
ATOM 610 C C . LEU A 1 81 ? 8.675 5.244 -13.065 1.00 98.69 81 LEU A C 1
ATOM 612 O O . LEU A 1 81 ? 7.504 5.441 -12.729 1.00 98.69 81 LEU A O 1
ATOM 616 N N . ALA A 1 82 ? 9.172 5.755 -14.194 1.00 98.62 82 ALA A N 1
ATOM 617 C CA . ALA A 1 82 ? 8.386 6.576 -15.112 1.00 98.62 82 ALA A CA 1
ATOM 618 C C . ALA A 1 82 ? 7.198 5.803 -15.712 1.00 98.62 82 ALA A C 1
ATOM 620 O O . ALA A 1 82 ? 6.117 6.371 -15.907 1.00 98.62 82 ALA A O 1
ATOM 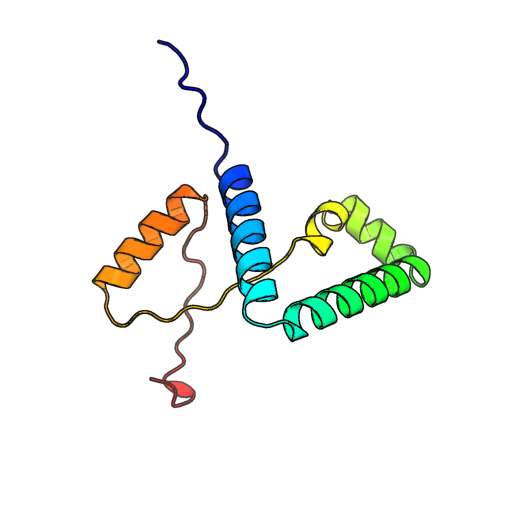621 N N . THR A 1 83 ? 7.381 4.508 -15.974 1.00 98.75 83 THR A N 1
ATOM 622 C CA . THR A 1 83 ? 6.329 3.611 -16.463 1.00 98.75 83 THR A CA 1
ATOM 623 C C . THR A 1 83 ? 5.285 3.340 -15.387 1.00 98.75 83 THR A C 1
ATOM 625 O O . THR A 1 83 ? 4.092 3.500 -15.651 1.00 98.75 83 THR A O 1
ATOM 628 N N . LEU A 1 84 ? 5.705 3.030 -14.157 1.00 98.56 84 LEU A N 1
ATOM 629 C CA . LEU A 1 84 ? 4.788 2.837 -13.033 1.00 98.56 84 LEU A CA 1
ATOM 630 C C . LEU A 1 84 ? 3.979 4.092 -12.727 1.00 98.56 84 LEU A C 1
ATOM 632 O O . LEU A 1 84 ? 2.778 3.994 -12.501 1.00 98.56 84 LEU A O 1
ATOM 636 N N . ARG A 1 85 ? 4.585 5.281 -12.808 1.00 98.50 85 ARG A N 1
ATOM 637 C CA . ARG A 1 85 ? 3.849 6.546 -12.680 1.00 98.50 85 ARG A CA 1
ATOM 638 C C . ARG A 1 85 ? 2.689 6.626 -13.680 1.00 98.50 85 ARG A C 1
ATOM 640 O O . ARG A 1 85 ? 1.596 7.048 -13.320 1.00 98.50 85 ARG A O 1
ATOM 647 N N . ARG A 1 86 ? 2.907 6.217 -14.937 1.00 98.69 86 ARG A N 1
ATOM 648 C CA . ARG A 1 86 ? 1.854 6.195 -15.971 1.00 98.69 86 ARG A CA 1
ATOM 649 C C . ARG A 1 86 ? 0.799 5.126 -15.688 1.00 98.69 86 ARG A C 1
ATOM 651 O O . ARG A 1 86 ? -0.379 5.395 -15.889 1.00 98.69 86 ARG A O 1
ATOM 658 N N . LEU A 1 87 ? 1.213 3.950 -15.215 1.00 98.44 87 LEU A N 1
ATOM 659 C CA . LEU A 1 87 ? 0.309 2.873 -14.806 1.00 98.44 87 LEU A CA 1
ATOM 660 C C . LEU A 1 87 ? -0.614 3.334 -13.669 1.00 98.44 87 LEU A C 1
ATOM 662 O O . LEU A 1 87 ? -1.831 3.219 -13.779 1.00 98.44 87 LEU A O 1
ATOM 666 N N . PHE A 1 88 ? -0.050 3.918 -12.612 1.00 98.38 88 PHE A N 1
ATOM 667 C CA . PHE A 1 88 ? -0.799 4.426 -11.461 1.00 98.38 88 PHE A CA 1
ATOM 668 C C . PHE A 1 88 ? -1.717 5.601 -11.827 1.00 98.38 88 PHE A C 1
ATOM 670 O O . PHE A 1 88 ? -2.839 5.676 -11.323 1.00 98.38 88 PHE A O 1
ATOM 677 N N . ALA A 1 89 ? -1.320 6.444 -12.785 1.00 98.31 89 ALA A N 1
ATOM 678 C CA . ALA A 1 89 ? -2.161 7.535 -13.275 1.00 98.31 89 ALA A CA 1
ATOM 679 C C . ALA A 1 89 ? -3.483 7.054 -13.911 1.00 98.31 89 ALA A C 1
ATOM 681 O O . ALA A 1 89 ? -4.494 7.740 -13.787 1.00 98.31 89 ALA A O 1
ATOM 682 N N . VAL A 1 90 ? -3.526 5.860 -14.524 1.00 98.00 90 VAL A N 1
ATOM 683 C CA . VAL A 1 90 ? -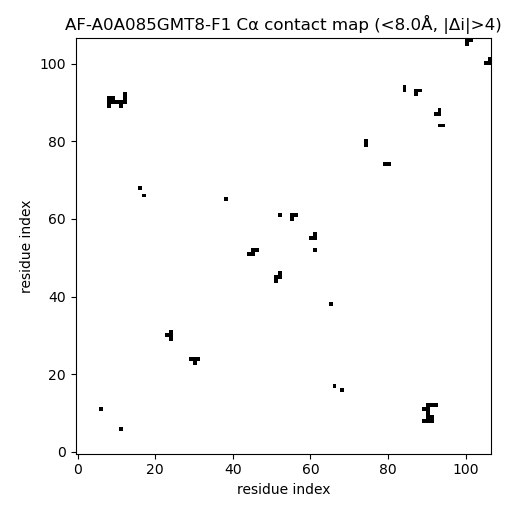4.784 5.261 -15.034 1.00 98.00 90 VAL A CA 1
ATOM 684 C C . VAL A 1 90 ? -5.794 5.030 -13.903 1.00 98.00 90 VAL A C 1
ATOM 686 O O . VAL A 1 90 ? -7.003 5.134 -14.101 1.00 98.00 90 VAL A O 1
ATOM 689 N N . MET A 1 91 ? -5.297 4.762 -12.697 1.00 98.00 91 MET A N 1
ATOM 690 C CA . MET A 1 91 ? -6.089 4.563 -11.483 1.00 98.00 91 MET A CA 1
ATOM 691 C C . MET A 1 91 ? -6.239 5.850 -10.664 1.00 98.00 91 MET A C 1
ATOM 693 O O . MET A 1 91 ? -6.636 5.793 -9.503 1.00 98.00 91 MET A O 1
ATOM 697 N N . GLY A 1 92 ? -5.915 7.019 -11.228 1.00 97.88 92 GLY A N 1
ATOM 698 C CA . GLY A 1 92 ? -6.004 8.301 -10.521 1.00 97.88 92 GLY A CA 1
ATOM 699 C C . GLY A 1 92 ? -5.077 8.390 -9.304 1.00 97.88 92 GLY A C 1
ATOM 700 O O . GLY A 1 92 ? -5.410 9.061 -8.334 1.00 97.88 92 GLY A O 1
ATOM 701 N N . MET A 1 93 ? -3.961 7.656 -9.314 1.00 98.31 93 MET A N 1
ATOM 702 C CA . MET A 1 93 ? -2.943 7.692 -8.264 1.00 98.31 93 MET A CA 1
ATOM 703 C C . MET A 1 93 ? -1.765 8.552 -8.724 1.00 98.31 93 MET A C 1
ATOM 705 O O . MET A 1 93 ? -1.232 8.353 -9.819 1.00 98.31 93 MET A O 1
ATOM 709 N N . GLU A 1 94 ? -1.346 9.486 -7.876 1.00 98.19 94 GLU A N 1
ATOM 710 C CA . GLU A 1 94 ? -0.308 10.475 -8.169 1.00 98.19 94 GLU A CA 1
ATOM 711 C C . GLU A 1 94 ? 0.902 10.313 -7.233 1.00 98.19 94 GLU A C 1
ATOM 713 O O . GLU A 1 94 ? 0.752 9.809 -6.117 1.00 98.19 94 GLU A O 1
ATOM 718 N N . PRO A 1 95 ? 2.114 10.720 -7.656 1.00 98.06 95 PRO A N 1
ATOM 719 C CA . PRO A 1 95 ? 3.274 10.735 -6.773 1.00 98.06 95 PRO A CA 1
ATOM 720 C C . PRO A 1 95 ? 3.122 11.843 -5.720 1.00 98.06 95 PRO A C 1
ATOM 722 O O . PRO A 1 95 ? 3.158 13.027 -6.050 1.00 98.06 95 PRO A O 1
ATOM 725 N N . VAL A 1 96 ? 2.976 11.457 -4.451 1.00 98.50 96 VAL A N 1
ATOM 726 C CA . VAL A 1 96 ? 2.821 12.383 -3.320 1.00 98.50 96 VAL A CA 1
ATOM 727 C C . VAL A 1 96 ? 3.952 12.163 -2.316 1.00 98.50 96 VAL A C 1
ATOM 729 O O . VAL A 1 96 ? 4.097 11.074 -1.765 1.00 98.50 96 VAL A O 1
ATOM 732 N N . GLY A 1 97 ? 4.736 13.213 -2.063 1.00 97.81 97 GLY A N 1
ATOM 733 C CA . GLY A 1 97 ? 5.882 13.178 -1.149 1.00 97.81 97 GLY A CA 1
ATOM 734 C C . GLY A 1 97 ? 7.181 12.653 -1.778 1.00 97.81 97 GLY A C 1
ATOM 735 O O . GLY A 1 97 ? 7.210 12.180 -2.913 1.00 97.81 97 GLY A O 1
ATOM 736 N N . TYR A 1 98 ? 8.275 12.770 -1.026 1.00 97.62 98 TYR A N 1
ATOM 737 C CA . TYR A 1 98 ? 9.599 12.241 -1.360 1.00 97.62 98 TYR A CA 1
ATOM 738 C C . TYR A 1 98 ? 10.290 11.807 -0.066 1.00 97.62 98 TYR A C 1
ATOM 740 O O . TYR A 1 98 ? 10.336 12.575 0.896 1.00 97.62 98 TYR A O 1
ATOM 748 N N . TYR A 1 99 ? 10.808 10.581 -0.048 1.00 96.94 99 TYR A N 1
ATOM 749 C CA . TYR A 1 99 ? 11.394 9.957 1.135 1.00 96.94 99 TYR A CA 1
ATOM 750 C C . TYR A 1 99 ? 12.785 9.423 0.783 1.00 96.94 99 TYR A C 1
ATOM 752 O O . TYR A 1 99 ? 12.902 8.437 0.058 1.00 96.94 99 TYR A O 1
ATOM 760 N N . ASP A 1 100 ? 13.833 10.079 1.287 1.00 96.62 100 ASP A N 1
ATOM 761 C CA . ASP A 1 100 ? 15.228 9.680 1.071 1.00 96.62 100 ASP A CA 1
ATOM 762 C C . ASP A 1 100 ? 15.718 8.766 2.205 1.00 96.62 100 ASP A C 1
ATOM 764 O O . ASP A 1 100 ? 16.033 9.216 3.313 1.00 96.62 100 ASP A O 1
ATOM 768 N N . LEU A 1 101 ? 15.775 7.465 1.916 1.00 96.19 101 LEU A N 1
ATOM 769 C CA . LEU A 1 101 ? 16.208 6.442 2.869 1.00 96.19 101 LEU A CA 1
ATOM 770 C C . LEU A 1 101 ? 17.731 6.232 2.899 1.00 96.19 101 LEU A C 1
ATOM 772 O O . LEU A 1 101 ? 18.207 5.460 3.736 1.00 96.19 101 LEU A O 1
ATOM 776 N N . SER A 1 102 ? 18.507 6.954 2.079 1.00 95.50 102 SER A N 1
ATOM 777 C CA . SER A 1 102 ? 19.976 6.867 2.103 1.00 95.50 102 SER A CA 1
ATOM 778 C C . SER A 1 102 ? 20.550 7.260 3.468 1.00 95.50 102 SER A C 1
ATOM 780 O O . SER A 1 102 ? 21.504 6.651 3.953 1.00 95.50 102 SER A O 1
ATOM 782 N N . SER A 1 103 ? 19.895 8.206 4.150 1.00 93.94 103 SER A N 1
ATOM 783 C CA . SER A 1 103 ? 20.208 8.623 5.523 1.00 93.94 103 SER A CA 1
ATOM 784 C C . SER A 1 103 ? 20.096 7.493 6.557 1.00 93.94 103 SER A C 1
ATOM 786 O O . SER A 1 103 ? 20.778 7.526 7.580 1.00 93.94 103 SER A O 1
ATOM 788 N N . ALA A 1 104 ? 19.278 6.474 6.277 1.00 94.62 104 ALA A N 1
ATOM 789 C CA . ALA A 1 104 ? 19.104 5.283 7.103 1.00 94.62 104 ALA A CA 1
ATOM 790 C C . ALA A 1 104 ? 19.987 4.101 6.653 1.00 94.62 104 ALA A C 1
ATOM 792 O O . ALA A 1 104 ? 19.868 3.005 7.201 1.00 94.62 104 ALA A O 1
ATOM 793 N N . GLY A 1 105 ? 20.860 4.295 5.657 1.00 92.50 105 GLY A N 1
ATOM 794 C CA . GLY A 1 105 ? 21.733 3.248 5.121 1.00 92.50 105 GLY A CA 1
ATOM 795 C C . GLY A 1 105 ? 21.027 2.237 4.212 1.00 92.50 105 GLY A C 1
ATOM 796 O O . GLY A 1 105 ? 21.576 1.165 3.961 1.00 92.50 105 GLY A O 1
ATOM 797 N N . VAL A 1 106 ? 19.823 2.555 3.723 1.00 85.50 106 VAL A N 1
ATOM 798 C CA . VAL A 1 106 ? 19.113 1.749 2.721 1.00 85.50 106 VAL A CA 1
ATOM 799 C C . VAL A 1 106 ? 19.379 2.363 1.340 1.00 85.50 106 VAL A C 1
ATOM 801 O O . VAL A 1 106 ? 19.097 3.551 1.175 1.00 85.50 106 VAL A O 1
ATOM 804 N N . PRO A 1 107 ? 19.946 1.605 0.381 1.00 76.50 107 PRO A N 1
ATOM 805 C CA . PRO A 1 107 ? 20.228 2.103 -0.964 1.00 76.50 107 PRO A CA 1
ATOM 806 C C . PRO A 1 107 ? 18.962 2.264 -1.813 1.00 76.50 107 PRO A C 1
ATOM 808 O O . PRO A 1 107 ? 18.006 1.472 -1.626 1.00 76.50 107 PRO A O 1
#